Protein AF-A0A1Q3LSP8-F1 (afdb_monomer_lite)

pLDDT: mean 92.76, std 6.34, range [58.06, 97.62]

Sequence (92 aa):
MAHISRNYGRVLIISTYRRGAVIAGTRKRSKHARCQAVDFKVKGNQRAAVRWLQSQPLEVITYSGAMHHIHIAIGSYKGHHRVDGRGRRKKR

Structure (mmCIF, N/CA/C/O backbone):
data_AF-A0A1Q3LSP8-F1
#
_entry.id   AF-A0A1Q3LSP8-F1
#
loop_
_atom_site.group_PDB
_atom_site.id
_atom_site.type_symbol
_atom_site.label_atom_id
_atom_site.label_alt_id
_atom_site.label_comp_id
_atom_site.label_asym_id
_atom_site.label_entity_id
_atom_site.label_seq_id
_atom_site.pdbx_PDB_ins_code
_atom_site.Cartn_x
_atom_site.Cartn_y
_atom_site.Cartn_z
_atom_site.occupancy
_atom_site.B_iso_or_equiv
_atom_site.auth_seq_id
_atom_site.auth_comp_id
_atom_site.auth_asym_id
_atom_site.auth_atom_id
_atom_site.pdbx_PDB_model_num
ATOM 1 N N . MET A 1 1 ? -3.969 -8.725 4.870 1.00 86.94 1 MET A N 1
ATOM 2 C CA . MET A 1 1 ? -5.203 -8.138 4.286 1.00 86.94 1 MET A CA 1
ATOM 3 C C . MET A 1 1 ? -6.455 -8.416 5.111 1.00 86.94 1 MET A C 1
ATOM 5 O O . MET A 1 1 ? -7.221 -7.483 5.311 1.00 86.94 1 MET A O 1
ATOM 9 N N . ALA A 1 2 ? -6.647 -9.630 5.646 1.00 91.56 2 ALA A N 1
ATOM 10 C CA . ALA A 1 2 ? -7.809 -9.973 6.481 1.00 91.56 2 ALA A CA 1
ATOM 11 C C . ALA A 1 2 ? -8.049 -9.000 7.655 1.00 91.56 2 ALA A C 1
ATOM 13 O O . ALA A 1 2 ? -9.166 -8.523 7.828 1.00 91.56 2 ALA A O 1
ATOM 14 N N . HIS A 1 3 ? -6.993 -8.622 8.390 1.00 93.81 3 HIS A N 1
ATOM 15 C CA . HIS A 1 3 ? -7.090 -7.641 9.480 1.00 93.81 3 HIS A CA 1
ATOM 16 C C . HIS A 1 3 ? -7.693 -6.303 9.020 1.00 93.81 3 HIS A C 1
ATOM 18 O O . HIS A 1 3 ? -8.585 -5.772 9.674 1.00 93.81 3 HIS A O 1
ATOM 24 N N . ILE A 1 4 ? -7.252 -5.780 7.871 1.00 95.75 4 ILE A N 1
ATOM 25 C CA . ILE A 1 4 ? -7.764 -4.510 7.342 1.00 95.75 4 ILE A CA 1
ATOM 26 C C . ILE A 1 4 ? -9.228 -4.652 6.944 1.00 95.75 4 ILE A C 1
ATOM 28 O O . ILE A 1 4 ? -10.042 -3.803 7.296 1.00 95.75 4 ILE A O 1
ATOM 32 N N . SER A 1 5 ? -9.560 -5.744 6.248 1.00 95.31 5 SER A N 1
ATOM 33 C CA . SER A 1 5 ? -10.929 -5.985 5.797 1.00 95.31 5 SER A CA 1
ATOM 34 C C . SER A 1 5 ? -11.913 -6.086 6.961 1.00 95.31 5 SER A C 1
ATOM 36 O O . SER A 1 5 ? -13.021 -5.570 6.864 1.00 95.31 5 SER A O 1
ATOM 38 N N . ARG A 1 6 ? -11.494 -6.727 8.059 1.00 96.69 6 ARG A N 1
ATOM 39 C CA . ARG A 1 6 ? -12.305 -6.931 9.264 1.00 96.69 6 ARG A CA 1
ATOM 40 C C . ARG A 1 6 ? -12.497 -5.652 10.079 1.00 96.69 6 ARG A C 1
ATOM 42 O O . ARG A 1 6 ? -13.597 -5.415 10.553 1.00 96.69 6 ARG A O 1
ATOM 49 N N . ASN A 1 7 ? -11.447 -4.849 10.250 1.00 97.62 7 ASN A N 1
ATOM 50 C CA . ASN A 1 7 ? -11.473 -3.712 11.181 1.00 97.62 7 ASN A CA 1
ATOM 51 C C . ASN A 1 7 ? -11.780 -2.365 10.514 1.00 97.62 7 ASN A C 1
ATOM 53 O O . ASN A 1 7 ? -12.225 -1.438 11.184 1.00 97.62 7 ASN A O 1
ATOM 57 N N . TYR A 1 8 ? -11.525 -2.227 9.209 1.00 97.19 8 TYR A N 1
ATOM 58 C CA . TYR A 1 8 ? -11.584 -0.928 8.528 1.00 97.19 8 TYR A CA 1
ATOM 59 C C . TYR A 1 8 ? -12.459 -0.917 7.267 1.00 97.19 8 TYR A C 1
ATOM 61 O O . TYR A 1 8 ? -12.683 0.152 6.698 1.00 97.19 8 TYR A O 1
ATOM 69 N N . GLY A 1 9 ? -12.981 -2.069 6.843 1.00 96.50 9 GLY A N 1
ATOM 70 C CA . GLY A 1 9 ? -13.898 -2.201 5.709 1.00 96.50 9 GLY A CA 1
ATOM 71 C C . GLY A 1 9 ? -13.303 -2.946 4.516 1.00 96.50 9 GLY A C 1
ATOM 72 O O . GLY A 1 9 ? -12.105 -3.220 4.460 1.00 96.50 9 GLY A O 1
ATOM 73 N N . ARG A 1 10 ? -14.153 -3.281 3.538 1.00 97.00 10 ARG A N 1
ATOM 74 C CA . ARG A 1 10 ? -13.835 -4.214 2.445 1.00 97.00 10 ARG A CA 1
ATOM 75 C C . ARG A 1 10 ? -12.586 -3.790 1.667 1.00 97.00 10 ARG A C 1
ATOM 77 O O . ARG A 1 10 ? -12.523 -2.691 1.113 1.00 97.00 10 ARG A O 1
ATOM 84 N N . VAL A 1 11 ? -11.620 -4.699 1.568 1.00 97.56 11 VAL A N 1
ATOM 85 C CA . VAL A 1 11 ? -10.406 -4.515 0.763 1.00 97.56 11 VAL A CA 1
ATOM 86 C C . VAL A 1 11 ? -10.678 -4.900 -0.692 1.00 97.56 11 VAL A C 1
ATOM 88 O O . VAL A 1 11 ? -11.222 -5.965 -0.970 1.00 97.56 11 VAL A O 1
ATOM 91 N N . LEU A 1 12 ? -10.272 -4.039 -1.625 1.00 97.25 12 LEU A N 1
ATOM 92 C CA . LEU A 1 12 ? -10.293 -4.293 -3.065 1.00 97.25 12 LEU A CA 1
ATOM 93 C C . LEU A 1 12 ? -8.857 -4.273 -3.585 1.00 97.25 12 LEU A C 1
ATOM 95 O O . LEU A 1 12 ? -8.245 -3.206 -3.654 1.00 97.25 12 LEU A O 1
ATOM 99 N N . ILE A 1 13 ? -8.317 -5.440 -3.929 1.00 96.56 13 ILE A N 1
ATOM 100 C CA . ILE A 1 13 ? -6.971 -5.550 -4.499 1.00 96.56 13 ILE A CA 1
ATOM 101 C C . ILE A 1 13 ? -6.990 -5.018 -5.933 1.00 96.56 13 ILE A C 1
ATOM 103 O O . ILE A 1 13 ? -7.849 -5.392 -6.724 1.00 96.56 13 ILE A O 1
ATOM 107 N N . ILE A 1 14 ? -6.051 -4.129 -6.250 1.00 95.12 14 ILE A N 1
ATOM 108 C CA . ILE A 1 14 ? -5.857 -3.576 -7.595 1.00 95.12 14 ILE A CA 1
ATOM 109 C C . ILE A 1 14 ? -4.735 -4.327 -8.301 1.00 95.12 14 ILE A C 1
ATOM 111 O O . ILE A 1 14 ? -4.886 -4.723 -9.452 1.00 95.12 14 ILE A O 1
ATOM 115 N N . SER A 1 15 ? -3.586 -4.475 -7.640 1.00 94.75 15 SER A N 1
ATOM 116 C CA . SER A 1 15 ? -2.407 -5.075 -8.258 1.00 94.75 15 SER A CA 1
ATOM 117 C C . SER A 1 15 ? -1.499 -5.740 -7.224 1.00 94.75 15 SER A C 1
ATOM 119 O O . SER A 1 15 ? -1.398 -5.288 -6.084 1.00 94.75 15 SER A O 1
ATOM 121 N N . THR A 1 16 ? -0.837 -6.825 -7.622 1.00 95.88 16 THR A N 1
ATOM 122 C CA . THR A 1 16 ? 0.145 -7.559 -6.809 1.00 95.88 16 THR A CA 1
ATOM 123 C C . THR A 1 16 ? 1.422 -7.755 -7.626 1.00 95.88 16 THR A C 1
ATOM 125 O O . THR A 1 16 ? 2.161 -6.800 -7.845 1.00 95.88 16 THR A O 1
ATOM 128 N N . TYR A 1 17 ? 1.695 -8.943 -8.152 1.00 96.50 17 TYR A N 1
ATOM 129 C CA . TYR A 1 17 ? 2.835 -9.157 -9.030 1.00 96.50 17 TYR A CA 1
ATOM 130 C C . TYR A 1 17 ? 2.606 -8.529 -10.409 1.00 96.50 17 TYR A C 1
ATOM 132 O O . TYR A 1 17 ? 1.543 -8.672 -11.011 1.00 96.50 17 TYR A O 1
ATOM 140 N N . ARG A 1 18 ? 3.630 -7.843 -10.927 1.00 94.94 18 ARG A N 1
ATOM 141 C CA . ARG A 1 18 ? 3.654 -7.314 -12.297 1.00 94.94 18 ARG A CA 1
ATOM 142 C C . ARG A 1 18 ? 5.012 -7.591 -12.929 1.00 94.94 18 ARG A C 1
ATOM 144 O O . ARG A 1 18 ? 6.008 -6.959 -12.561 1.00 94.94 18 ARG A O 1
ATO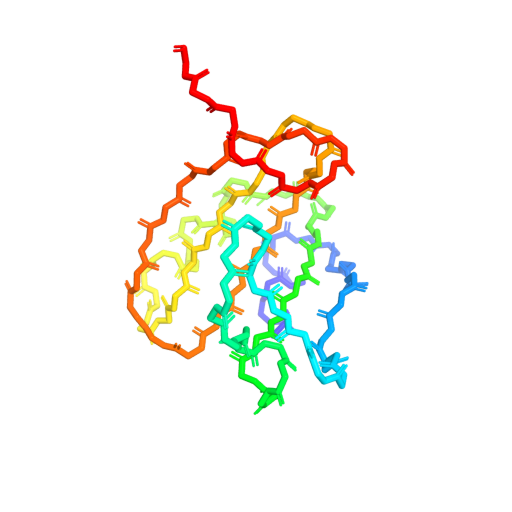M 151 N N . ARG A 1 19 ? 5.056 -8.532 -13.879 1.00 95.56 19 ARG A N 1
ATOM 152 C CA . ARG A 1 19 ? 6.289 -8.931 -14.576 1.00 95.56 19 ARG A CA 1
ATOM 153 C C . ARG A 1 19 ? 6.955 -7.710 -15.213 1.00 95.56 19 ARG A C 1
ATOM 155 O O . ARG A 1 19 ? 6.329 -6.975 -15.965 1.00 95.56 19 ARG A O 1
ATOM 162 N N . GLY A 1 20 ? 8.226 -7.483 -14.878 1.00 93.75 20 GLY A N 1
ATOM 163 C CA . GLY A 1 20 ? 9.017 -6.386 -15.445 1.00 93.75 20 GLY A CA 1
ATOM 164 C C . GLY A 1 20 ? 8.610 -4.974 -15.005 1.00 93.75 20 GLY A C 1
ATOM 165 O O . GLY A 1 20 ? 9.090 -4.014 -15.596 1.00 93.75 20 GLY A O 1
ATOM 166 N N . ALA A 1 21 ? 7.762 -4.810 -13.983 1.00 94.31 21 ALA A N 1
ATOM 167 C CA . ALA A 1 21 ? 7.306 -3.484 -13.566 1.00 94.31 21 ALA A CA 1
ATOM 168 C C . ALA A 1 21 ? 8.455 -2.546 -13.148 1.00 94.31 21 ALA A C 1
ATOM 170 O O . ALA A 1 21 ? 9.352 -2.913 -12.383 1.00 94.31 21 ALA A O 1
ATOM 171 N N . VAL A 1 22 ? 8.364 -1.292 -13.593 1.00 94.88 22 VAL A N 1
ATOM 172 C CA . VAL A 1 22 ? 9.311 -0.200 -13.318 1.00 94.88 22 VAL A CA 1
ATOM 173 C C . VAL A 1 22 ? 8.561 0.953 -12.649 1.00 94.88 22 VAL A C 1
ATOM 175 O O . VAL A 1 22 ? 7.372 1.160 -12.894 1.00 94.88 22 VAL A O 1
ATOM 178 N N . ILE A 1 23 ? 9.233 1.691 -11.766 1.00 89.25 23 ILE A N 1
ATOM 179 C CA . ILE A 1 23 ? 8.661 2.880 -11.126 1.00 89.25 23 ILE A CA 1
ATOM 180 C C . ILE A 1 23 ? 8.505 3.986 -12.178 1.00 89.25 23 ILE A C 1
ATOM 182 O O . ILE A 1 23 ? 9.480 4.363 -12.832 1.00 89.25 23 ILE A O 1
ATOM 186 N N . ALA A 1 24 ? 7.288 4.518 -12.313 1.00 86.75 24 ALA A N 1
ATOM 187 C CA . ALA A 1 24 ? 6.944 5.533 -13.306 1.00 86.75 24 ALA A CA 1
ATOM 188 C C . ALA A 1 24 ? 7.900 6.738 -13.267 1.00 86.75 24 ALA A C 1
ATOM 190 O O . ALA A 1 24 ? 8.196 7.281 -12.204 1.00 86.75 24 ALA A O 1
ATOM 191 N N . GLY A 1 25 ? 8.374 7.159 -14.443 1.00 84.75 25 GLY A N 1
ATOM 192 C CA . GLY A 1 25 ? 9.329 8.266 -14.575 1.00 84.75 25 GLY A CA 1
ATOM 193 C C . GLY A 1 25 ? 10.771 7.914 -14.195 1.00 84.75 25 GLY A C 1
ATOM 194 O O . GLY A 1 25 ? 11.614 8.801 -14.136 1.00 84.75 25 GLY A O 1
ATOM 195 N N . THR A 1 26 ? 11.077 6.639 -13.943 1.00 86.00 26 THR A N 1
ATOM 196 C CA . THR A 1 26 ? 12.433 6.167 -13.636 1.00 86.00 26 THR A CA 1
ATOM 197 C C . THR A 1 26 ? 12.756 4.895 -14.425 1.00 86.00 26 THR A C 1
ATOM 199 O O . THR A 1 26 ? 11.880 4.308 -15.052 1.00 86.00 26 THR A O 1
ATOM 202 N N . ARG A 1 27 ? 14.010 4.430 -14.346 1.00 91.00 27 ARG A N 1
ATOM 203 C CA . ARG A 1 27 ? 14.431 3.093 -14.809 1.00 91.00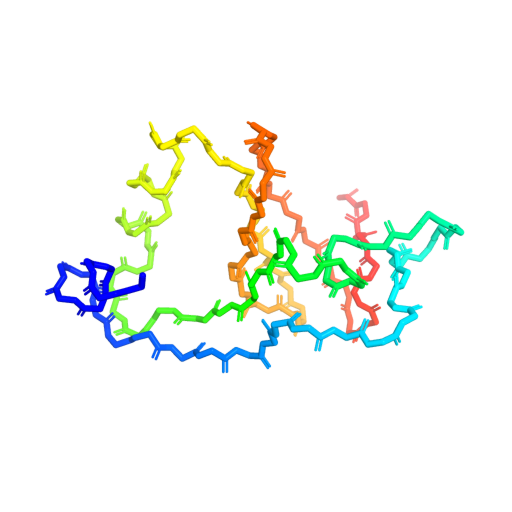 27 ARG A CA 1
ATOM 204 C C . ARG A 1 27 ? 14.547 2.069 -13.668 1.00 91.00 27 ARG A C 1
ATOM 206 O O . ARG A 1 27 ? 15.049 0.967 -13.866 1.00 91.00 27 ARG A O 1
ATOM 213 N N . LYS A 1 28 ? 14.102 2.417 -12.452 1.00 92.44 28 LYS A N 1
ATOM 214 C CA . LYS A 1 28 ? 14.244 1.561 -11.265 1.00 92.44 28 LYS A CA 1
ATOM 215 C C . LYS A 1 28 ? 13.162 0.483 -11.235 1.00 92.44 28 LYS A C 1
ATOM 217 O O . LYS A 1 28 ? 11.969 0.785 -11.308 1.00 92.44 28 LYS A O 1
ATOM 222 N N . ARG A 1 29 ? 13.575 -0.777 -11.069 1.00 93.50 29 ARG A N 1
ATOM 223 C CA . ARG A 1 29 ? 12.657 -1.920 -10.964 1.00 93.50 29 ARG A CA 1
ATOM 224 C C . ARG A 1 29 ? 11.747 -1.776 -9.738 1.00 93.50 29 ARG A C 1
ATOM 226 O O . ARG A 1 29 ? 12.217 -1.578 -8.618 1.00 93.50 29 ARG A O 1
ATOM 233 N N . SER A 1 30 ? 10.443 -1.914 -9.960 1.00 94.06 30 SER A N 1
ATOM 234 C CA . SER A 1 30 ? 9.415 -1.838 -8.922 1.00 94.06 30 SER A CA 1
ATOM 235 C C . SER A 1 30 ? 9.433 -3.069 -8.012 1.00 94.06 30 SER A C 1
ATOM 237 O O . SER A 1 30 ? 9.835 -4.161 -8.416 1.00 94.06 30 SER A O 1
ATOM 239 N N . LYS A 1 31 ? 8.942 -2.919 -6.779 1.00 95.88 31 LYS A N 1
ATOM 240 C CA . LYS A 1 31 ? 8.742 -4.037 -5.842 1.00 95.88 31 LYS A CA 1
ATOM 241 C C . LYS A 1 31 ? 7.624 -4.989 -6.281 1.00 95.88 31 LYS A C 1
ATOM 243 O O . LYS A 1 31 ? 7.689 -6.180 -5.985 1.00 95.88 31 LYS A O 1
ATOM 248 N N . HIS A 1 32 ? 6.676 -4.516 -7.095 1.00 96.94 32 HIS A N 1
ATOM 249 C CA . HIS A 1 32 ? 5.693 -5.386 -7.755 1.00 96.94 32 HIS A CA 1
ATOM 250 C C . HIS A 1 32 ? 6.349 -6.423 -8.672 1.00 96.94 32 HIS A C 1
ATOM 252 O O . HIS A 1 32 ? 5.834 -7.526 -8.810 1.00 96.94 32 HIS A O 1
ATOM 258 N N . ALA A 1 33 ? 7.511 -6.115 -9.257 1.00 96.25 33 ALA A N 1
ATOM 259 C CA . ALA A 1 33 ? 8.242 -7.061 -10.100 1.00 96.25 33 ALA A CA 1
ATOM 260 C C . ALA A 1 33 ? 8.921 -8.190 -9.306 1.00 96.25 33 ALA A C 1
ATOM 262 O O . ALA A 1 33 ? 9.520 -9.074 -9.913 1.00 96.25 33 ALA A O 1
ATOM 263 N N . ARG A 1 34 ? 8.869 -8.145 -7.968 1.00 95.50 34 ARG A N 1
ATOM 264 C CA . ARG A 1 34 ? 9.508 -9.101 -7.051 1.00 95.50 34 ARG A CA 1
ATOM 265 C C . ARG A 1 34 ? 8.527 -9.754 -6.068 1.00 95.50 34 ARG A C 1
ATOM 267 O O . ARG A 1 34 ? 8.970 -10.367 -5.111 1.00 95.50 34 ARG A O 1
ATOM 274 N N . CYS A 1 35 ? 7.214 -9.607 -6.273 1.00 95.56 35 CYS A N 1
ATOM 275 C CA . CYS A 1 35 ? 6.177 -10.082 -5.338 1.00 95.56 35 CYS A CA 1
ATOM 276 C C . CYS A 1 35 ? 6.250 -9.435 -3.942 1.00 95.56 35 CYS A C 1
ATOM 278 O O . CYS A 1 35 ? 5.773 -9.997 -2.963 1.00 95.56 35 CYS A O 1
ATOM 280 N N . GLN A 1 36 ? 6.833 -8.238 -3.842 1.00 97.00 36 GLN A N 1
ATOM 281 C CA . GLN A 1 36 ? 7.069 -7.561 -2.563 1.00 97.00 36 GLN A CA 1
ATOM 282 C C . GLN A 1 36 ? 6.106 -6.400 -2.311 1.00 97.00 36 GLN A C 1
ATOM 284 O O . GLN A 1 36 ? 6.330 -5.649 -1.367 1.00 97.00 36 GLN A O 1
ATOM 289 N N . ALA A 1 37 ? 5.091 -6.205 -3.160 1.00 97.31 37 ALA A N 1
ATOM 290 C CA . ALA A 1 37 ? 4.179 -5.070 -3.074 1.00 97.31 37 ALA A CA 1
ATOM 291 C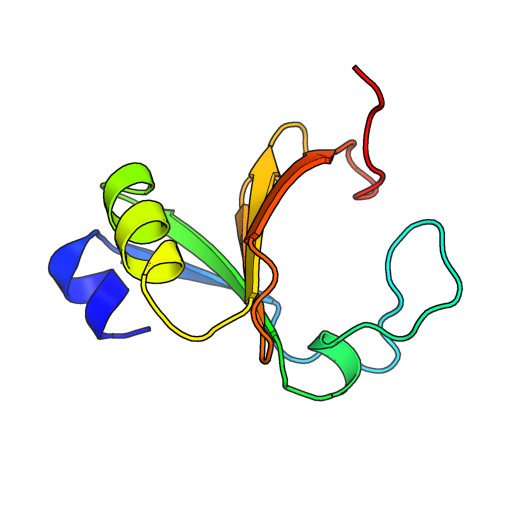 C . ALA A 1 37 ? 2.735 -5.410 -3.461 1.00 97.31 37 ALA A C 1
ATOM 293 O O . ALA A 1 37 ? 2.491 -6.296 -4.285 1.00 97.31 37 ALA A O 1
ATOM 294 N N . VAL A 1 38 ? 1.794 -4.658 -2.888 1.00 97.19 38 VAL A N 1
ATOM 295 C CA . VAL A 1 38 ? 0.353 -4.765 -3.140 1.00 97.19 38 VAL A CA 1
ATOM 296 C C . VAL A 1 38 ? -0.269 -3.373 -3.216 1.00 97.19 38 VAL A C 1
ATOM 298 O O . VAL A 1 38 ? -0.104 -2.565 -2.302 1.00 97.19 38 VAL A O 1
ATOM 301 N N . ASP A 1 39 ? -1.045 -3.139 -4.273 1.00 96.44 39 ASP A N 1
ATOM 302 C CA . ASP A 1 39 ? -1.897 -1.965 -4.443 1.00 96.44 39 ASP A CA 1
ATOM 303 C C . ASP A 1 39 ? -3.349 -2.349 -4.160 1.00 96.44 39 ASP A C 1
ATOM 305 O O . ASP A 1 39 ? -3.853 -3.339 -4.698 1.00 96.44 39 ASP A O 1
ATOM 309 N N . PHE A 1 40 ? -4.053 -1.566 -3.348 1.00 97.50 40 PHE A N 1
ATOM 310 C CA . PHE A 1 40 ? -5.442 -1.845 -2.993 1.00 97.50 40 PHE A CA 1
ATOM 311 C C . PHE A 1 40 ? -6.216 -0.590 -2.577 1.00 97.50 40 PHE A C 1
ATOM 313 O O . PHE A 1 40 ? -5.658 0.477 -2.321 1.00 97.50 40 PHE A O 1
ATOM 320 N N . LYS A 1 41 ? -7.541 -0.723 -2.499 1.00 96.69 41 LYS A N 1
ATOM 321 C CA . LYS A 1 41 ? -8.464 0.259 -1.915 1.00 96.69 41 LYS A CA 1
ATOM 322 C C . LYS A 1 41 ? -9.145 -0.333 -0.689 1.00 96.69 41 LYS A C 1
ATOM 324 O O . LYS A 1 41 ? -9.339 -1.544 -0.607 1.00 96.69 41 LYS A O 1
ATOM 329 N N . VAL A 1 42 ? -9.563 0.537 0.223 1.00 96.81 42 VAL A N 1
ATOM 330 C CA . VAL A 1 42 ? -10.425 0.180 1.356 1.00 96.81 42 VAL A CA 1
ATOM 331 C C . VAL A 1 42 ? -11.763 0.882 1.165 1.00 96.81 42 VAL A C 1
ATOM 333 O O . VAL A 1 42 ? -11.818 2.105 1.061 1.00 96.81 42 VAL A O 1
ATOM 336 N N . LYS A 1 43 ? -12.844 0.108 1.087 1.00 95.62 43 LYS A N 1
ATOM 337 C CA . LYS A 1 43 ? -14.223 0.601 1.094 1.00 95.62 43 LYS A CA 1
ATOM 338 C C . LYS A 1 43 ? -14.706 0.612 2.543 1.00 95.62 43 LYS A C 1
ATOM 340 O O . LYS A 1 43 ? -15.100 -0.422 3.074 1.00 95.62 43 LYS A O 1
ATOM 345 N N . GLY A 1 44 ? -14.592 1.770 3.183 1.00 94.88 44 GLY A N 1
ATOM 346 C CA . GLY A 1 44 ? -14.842 1.955 4.610 1.00 94.88 44 GLY A CA 1
ATOM 347 C C . GLY A 1 44 ? -13.946 3.056 5.172 1.00 94.88 44 GLY A C 1
ATOM 348 O O . GLY A 1 44 ? -13.694 4.065 4.509 1.00 94.88 44 GLY A O 1
ATOM 349 N N . ASN A 1 45 ? -13.409 2.851 6.372 1.00 95.44 45 ASN A N 1
ATOM 350 C CA . ASN A 1 45 ? -12.551 3.817 7.048 1.00 95.44 45 ASN A CA 1
ATOM 351 C C . ASN A 1 45 ? -11.092 3.736 6.560 1.00 95.44 45 ASN A C 1
ATOM 353 O O . ASN A 1 45 ? -10.185 3.288 7.266 1.00 95.44 45 ASN A O 1
ATOM 357 N N . GLN A 1 46 ? -10.852 4.215 5.335 1.00 94.31 46 GLN A N 1
ATOM 358 C CA . GLN A 1 46 ? -9.519 4.231 4.724 1.00 94.31 46 GLN A CA 1
ATOM 359 C C . GLN A 1 46 ? -8.494 5.004 5.572 1.00 94.31 46 GLN A C 1
ATOM 361 O O . GLN A 1 46 ? -7.338 4.595 5.658 1.00 94.31 46 GLN A O 1
ATOM 366 N N . ARG A 1 47 ? -8.900 6.103 6.226 1.00 94.69 47 ARG A N 1
ATOM 367 C CA . ARG A 1 47 ? -7.997 6.905 7.071 1.00 94.69 47 ARG A CA 1
ATOM 368 C C . ARG A 1 47 ? -7.494 6.107 8.276 1.00 94.69 47 ARG A C 1
ATOM 370 O O . ARG A 1 47 ? -6.301 6.145 8.564 1.00 94.69 47 ARG A O 1
ATOM 377 N N . ALA A 1 48 ? -8.367 5.363 8.959 1.00 96.50 48 ALA A N 1
ATOM 378 C CA . ALA A 1 48 ? -7.958 4.489 10.059 1.00 96.50 48 ALA A CA 1
ATOM 379 C C . ALA A 1 48 ? -7.052 3.345 9.580 1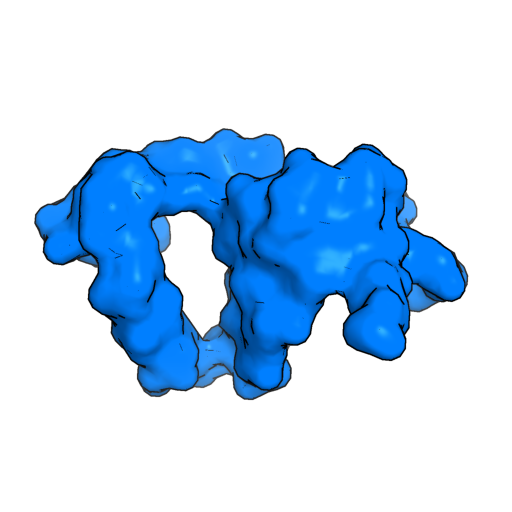.00 96.50 48 ALA A C 1
ATOM 381 O O . ALA A 1 48 ? -6.012 3.112 10.192 1.00 96.50 48 ALA A O 1
ATOM 382 N N . ALA A 1 49 ? -7.380 2.717 8.445 1.00 96.56 49 ALA A N 1
ATOM 383 C CA . ALA A 1 49 ? -6.543 1.675 7.852 1.00 96.56 49 ALA A CA 1
ATOM 384 C C . ALA A 1 49 ? -5.122 2.172 7.540 1.00 96.56 49 ALA A C 1
ATOM 386 O O . ALA A 1 49 ? -4.150 1.496 7.862 1.00 96.56 49 ALA A O 1
ATOM 387 N N . VAL A 1 50 ? -4.990 3.363 6.942 1.00 96.19 50 VAL A N 1
ATOM 388 C CA . VAL A 1 50 ? -3.682 3.967 6.636 1.00 96.19 50 VAL A CA 1
ATOM 389 C C . VAL A 1 50 ? -2.894 4.254 7.910 1.00 96.19 50 VAL A C 1
ATOM 391 O O . VAL A 1 50 ? -1.711 3.933 7.951 1.00 96.19 50 VAL A O 1
ATOM 394 N N . ARG A 1 51 ? -3.530 4.795 8.959 1.00 96.38 51 ARG A N 1
ATOM 395 C CA . ARG A 1 51 ? -2.858 5.039 10.248 1.00 96.38 51 ARG A CA 1
ATOM 396 C C . ARG A 1 51 ? -2.321 3.748 10.865 1.00 96.38 51 ARG A C 1
ATOM 398 O O . ARG A 1 51 ? -1.169 3.713 11.281 1.00 96.38 51 ARG A O 1
ATOM 405 N N . TRP A 1 52 ? -3.116 2.678 10.859 1.00 96.75 52 TRP A N 1
ATOM 406 C CA . TRP A 1 52 ? -2.663 1.371 11.336 1.00 96.75 52 TRP A CA 1
ATOM 407 C C . TRP A 1 52 ? -1.519 0.812 10.482 1.00 96.75 52 TRP A C 1
ATOM 409 O O . TRP A 1 52 ? -0.502 0.390 11.012 1.00 96.75 52 TRP A O 1
ATOM 419 N N . LEU A 1 53 ? -1.618 0.879 9.152 1.00 96.38 53 LEU A N 1
ATOM 420 C CA . LEU A 1 53 ? -0.535 0.464 8.250 1.00 96.38 53 LEU A CA 1
ATOM 421 C C . LEU A 1 53 ? 0.762 1.248 8.492 1.00 96.38 53 LEU A C 1
ATOM 423 O O . LEU A 1 53 ? 1.864 0.705 8.387 1.00 96.38 53 LEU A O 1
ATOM 427 N N . GLN A 1 54 ? 0.653 2.540 8.794 1.00 95.56 54 GLN A N 1
ATOM 428 C CA . GLN A 1 54 ? 1.801 3.390 9.091 1.00 95.56 54 GLN A CA 1
ATOM 429 C C . GLN A 1 54 ? 2.519 2.973 10.380 1.00 95.56 54 GLN A C 1
ATOM 431 O O . GLN A 1 54 ? 3.731 3.154 10.433 1.00 95.56 54 GLN A O 1
ATOM 436 N N . SER A 1 55 ? 1.837 2.342 11.343 1.00 95.31 55 SER A N 1
ATOM 437 C CA . SER A 1 55 ? 2.473 1.818 12.560 1.00 95.31 55 SER A CA 1
ATOM 438 C C . SER A 1 55 ? 3.181 0.471 12.372 1.00 95.31 55 SER A C 1
ATOM 440 O O . SER A 1 55 ? 3.923 0.044 13.248 1.00 95.31 55 SER A O 1
ATOM 442 N N . GLN A 1 56 ? 2.974 -0.207 11.242 1.00 95.12 56 GLN A N 1
ATOM 443 C CA . GLN A 1 56 ? 3.607 -1.495 10.958 1.00 95.12 56 GLN A CA 1
ATOM 444 C C . GLN A 1 56 ? 5.001 -1.319 10.317 1.00 95.12 56 GLN A C 1
ATOM 446 O O . GLN A 1 56 ? 5.218 -0.327 9.604 1.00 95.12 56 GLN A O 1
ATOM 451 N N . PRO A 1 57 ? 5.924 -2.293 10.463 1.00 94.69 57 PRO A N 1
ATOM 452 C CA . PRO A 1 57 ? 7.257 -2.274 9.847 1.00 94.69 57 PRO A CA 1
ATOM 453 C C . PRO A 1 57 ? 7.203 -2.631 8.347 1.00 94.69 57 PRO A C 1
ATOM 455 O O . PRO A 1 57 ? 7.773 -3.618 7.891 1.00 94.69 57 PRO A O 1
ATOM 458 N N . LEU A 1 58 ? 6.452 -1.843 7.577 1.00 94.56 58 LEU A N 1
ATOM 459 C CA . LEU A 1 58 ? 6.251 -2.002 6.135 1.00 94.56 58 LEU A CA 1
ATOM 460 C C . LEU A 1 58 ? 6.301 -0.650 5.417 1.00 94.56 58 LEU A C 1
ATOM 462 O O . LEU A 1 58 ? 6.041 0.391 6.012 1.00 94.56 58 LEU A O 1
ATOM 466 N N . GLU A 1 59 ? 6.599 -0.628 4.126 1.00 96.75 59 GLU A N 1
ATOM 467 C CA . GLU A 1 59 ? 6.487 0.587 3.324 1.00 96.75 59 GLU A CA 1
ATOM 468 C C . GLU A 1 59 ? 5.011 0.894 3.059 1.00 96.75 59 GLU A C 1
ATOM 470 O O . GLU A 1 59 ? 4.267 0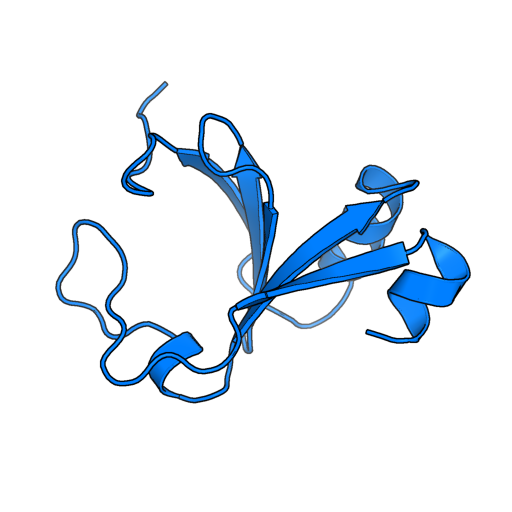.002 2.663 1.00 96.75 59 GLU A O 1
ATOM 475 N N . VAL A 1 60 ? 4.585 2.143 3.265 1.00 97.56 60 VAL A N 1
ATOM 476 C CA . VAL A 1 60 ? 3.212 2.611 3.023 1.00 97.56 60 VAL A CA 1
ATOM 477 C C . VAL A 1 60 ? 3.245 3.879 2.194 1.00 97.56 60 VAL A C 1
ATOM 479 O O . VAL A 1 60 ? 3.703 4.926 2.651 1.00 97.56 60 VAL A O 1
ATOM 482 N N . ILE A 1 61 ? 2.675 3.820 1.000 1.00 95.94 61 ILE A N 1
ATOM 483 C CA . ILE A 1 61 ? 2.507 4.986 0.142 1.00 95.94 61 ILE A CA 1
ATOM 484 C C . ILE A 1 61 ? 1.025 5.133 -0.160 1.00 95.94 61 ILE A C 1
ATOM 486 O O . ILE A 1 61 ? 0.355 4.193 -0.577 1.00 95.94 61 ILE A O 1
ATOM 490 N N . THR A 1 62 ? 0.493 6.326 0.054 1.00 96.31 62 THR A N 1
ATOM 491 C CA . THR A 1 62 ? -0.881 6.649 -0.337 1.00 96.31 62 THR A CA 1
ATOM 492 C C . THR A 1 62 ? -0.866 7.503 -1.589 1.00 96.31 62 THR A C 1
ATOM 494 O O . THR A 1 62 ? -0.085 8.449 -1.687 1.00 96.31 62 THR A O 1
ATOM 497 N N . TYR A 1 63 ? -1.741 7.189 -2.537 1.00 92.31 63 TYR A N 1
ATOM 498 C CA . TYR A 1 63 ? -1.855 7.913 -3.793 1.00 92.31 63 TYR A CA 1
ATOM 499 C C . TYR A 1 63 ? -3.175 8.682 -3.874 1.00 92.31 63 TYR A C 1
ATOM 501 O O . TYR A 1 63 ? -4.233 8.168 -3.510 1.00 92.31 63 TYR A O 1
ATOM 509 N N . SER A 1 64 ? -3.109 9.921 -4.358 1.00 89.94 64 SER A N 1
ATOM 510 C CA . SER A 1 64 ? -4.255 10.796 -4.641 1.00 89.94 64 SER A CA 1
ATOM 511 C C . SER A 1 64 ? -4.174 11.380 -6.057 1.00 89.94 64 SER A C 1
ATOM 513 O O . SER A 1 64 ? -3.185 11.196 -6.766 1.00 89.94 64 SER A O 1
ATOM 515 N N . GLY A 1 65 ? -5.218 12.088 -6.495 1.00 87.94 65 GLY A N 1
ATOM 516 C CA . GLY A 1 65 ? -5.345 12.559 -7.876 1.00 87.94 65 GLY A CA 1
ATOM 517 C C . GLY A 1 65 ? -6.029 11.510 -8.748 1.00 87.94 65 GLY A C 1
ATOM 518 O O . GLY A 1 65 ? -7.065 10.980 -8.357 1.00 87.94 65 GLY A O 1
ATOM 519 N N . ALA A 1 66 ? -5.461 11.202 -9.915 1.00 85.38 66 ALA A N 1
ATOM 520 C CA . ALA A 1 66 ? -6.101 10.284 -10.862 1.00 85.38 66 ALA A CA 1
ATOM 521 C C . ALA A 1 66 ? -5.990 8.801 -10.456 1.00 85.38 66 ALA A C 1
ATOM 523 O O . ALA A 1 66 ? -6.806 7.988 -10.878 1.00 85.38 66 ALA A O 1
ATOM 524 N N . MET A 1 67 ? -5.013 8.434 -9.617 1.00 82.50 67 MET A N 1
ATOM 525 C CA . MET A 1 67 ? -4.815 7.051 -9.159 1.00 82.50 67 MET A CA 1
ATOM 526 C C . MET A 1 67 ? -4.984 6.936 -7.641 1.00 82.50 67 MET A C 1
ATOM 528 O O . MET A 1 67 ? -4.016 6.749 -6.913 1.00 82.50 67 MET A O 1
ATOM 532 N N . HIS A 1 68 ? -6.214 7.033 -7.139 1.00 90.88 68 HIS A N 1
ATOM 533 C CA . HIS A 1 68 ? -6.477 6.940 -5.698 1.00 90.88 68 HIS A CA 1
ATOM 534 C C . HIS A 1 68 ? -6.390 5.493 -5.175 1.00 90.88 68 HIS A C 1
ATOM 536 O O . HIS A 1 68 ? -7.282 4.690 -5.453 1.00 90.88 68 HIS A O 1
ATOM 542 N N . HIS A 1 69 ? -5.335 5.149 -4.432 1.00 95.00 69 HIS A N 1
ATOM 543 C CA . HIS A 1 69 ? -5.141 3.826 -3.817 1.00 95.00 69 HIS A CA 1
ATOM 544 C C . HIS A 1 69 ? -4.079 3.850 -2.705 1.00 95.00 69 HIS A C 1
ATOM 546 O O . HIS A 1 69 ? -3.394 4.853 -2.495 1.00 95.00 69 HIS A O 1
ATOM 552 N N . ILE A 1 70 ? -3.946 2.733 -1.992 1.00 96.94 70 ILE A N 1
ATOM 553 C CA . ILE A 1 70 ? -2.880 2.470 -1.024 1.00 96.94 70 ILE A CA 1
ATOM 554 C C . ILE A 1 70 ? -1.913 1.471 -1.653 1.00 96.94 70 ILE A C 1
ATOM 556 O O . ILE A 1 70 ? -2.344 0.446 -2.176 1.00 96.94 70 ILE A O 1
ATOM 560 N N . HIS A 1 71 ? -0.625 1.764 -1.558 1.00 97.06 71 HIS A N 1
ATOM 561 C CA . HIS A 1 71 ? 0.469 0.865 -1.879 1.00 97.06 71 HIS A CA 1
ATOM 562 C C . HIS A 1 71 ? 1.160 0.451 -0.587 1.00 97.06 71 HIS A C 1
ATOM 564 O O . HIS A 1 71 ? 1.525 1.305 0.229 1.00 97.06 71 HIS A O 1
ATOM 570 N N . ILE A 1 72 ? 1.365 -0.850 -0.418 1.00 97.56 72 ILE A N 1
ATOM 571 C CA . ILE A 1 72 ? 2.248 -1.372 0.617 1.00 97.56 72 ILE A CA 1
ATOM 572 C C . ILE A 1 72 ? 3.334 -2.240 0.013 1.00 97.56 72 ILE A C 1
ATOM 574 O O . ILE A 1 72 ? 3.100 -2.917 -0.989 1.00 97.56 72 ILE A O 1
ATOM 578 N N . ALA A 1 73 ? 4.495 -2.268 0.655 1.00 97.12 73 ALA A N 1
ATOM 579 C CA . ALA A 1 73 ? 5.580 -3.143 0.250 1.00 97.12 73 ALA A CA 1
ATOM 580 C C . ALA A 1 73 ? 6.515 -3.511 1.408 1.00 97.12 73 ALA A C 1
ATOM 582 O O . ALA A 1 73 ? 6.454 -2.925 2.487 1.00 97.12 73 ALA A O 1
ATOM 583 N N . ILE A 1 74 ? 7.425 -4.457 1.169 1.00 95.12 74 ILE A N 1
ATOM 584 C CA . ILE A 1 74 ? 8.549 -4.713 2.083 1.00 95.12 74 ILE A CA 1
ATOM 585 C C . ILE A 1 74 ? 9.436 -3.458 2.150 1.00 95.12 74 ILE A C 1
ATOM 587 O O . ILE A 1 74 ? 9.818 -2.912 1.111 1.00 95.12 74 ILE A O 1
ATOM 591 N N . GLY A 1 75 ? 9.759 -2.991 3.357 1.00 93.25 75 GLY A N 1
ATOM 592 C CA . GLY A 1 75 ? 10.543 -1.777 3.610 1.00 93.25 75 GLY A CA 1
ATOM 593 C C . GLY A 1 75 ? 9.969 -0.966 4.77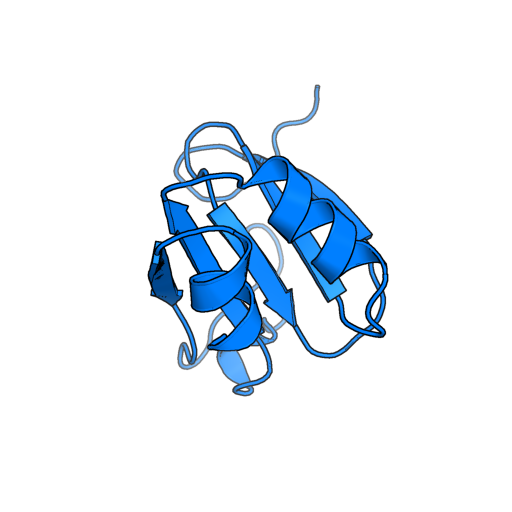2 1.00 93.25 75 GLY A C 1
ATOM 594 O O . GLY A 1 75 ? 9.177 -1.484 5.546 1.00 93.25 75 GLY A O 1
ATOM 595 N N . SER A 1 76 ? 10.345 0.307 4.891 1.00 93.00 76 SER A N 1
ATOM 596 C CA . SER A 1 76 ? 9.907 1.172 6.003 1.00 93.00 76 SER A CA 1
ATOM 597 C C . SER A 1 76 ? 9.446 2.569 5.576 1.00 93.00 76 SER A C 1
ATOM 599 O O . SER A 1 76 ? 8.976 3.341 6.409 1.00 93.00 76 SER A O 1
ATOM 601 N N . TYR A 1 77 ? 9.544 2.911 4.287 1.00 93.69 77 TYR A N 1
ATOM 602 C CA . TYR A 1 77 ? 9.201 4.246 3.797 1.00 93.69 77 TYR A CA 1
ATOM 603 C C . TYR A 1 77 ? 7.709 4.562 3.982 1.00 93.69 77 TYR A C 1
ATOM 605 O O . TYR A 1 77 ? 6.852 3.734 3.684 1.00 93.69 77 TYR A O 1
ATOM 613 N N . LYS A 1 78 ? 7.381 5.779 4.427 1.00 95.38 78 LYS A N 1
ATOM 614 C CA . LYS A 1 78 ? 5.999 6.262 4.564 1.00 95.38 78 LYS A CA 1
ATOM 615 C C . LYS A 1 78 ? 5.829 7.546 3.754 1.00 95.38 78 LYS A C 1
ATOM 617 O O . LYS A 1 78 ? 6.627 8.470 3.895 1.00 95.38 78 LYS A O 1
ATOM 622 N N . GLY A 1 79 ? 4.793 7.634 2.922 1.00 93.56 79 GLY A N 1
ATOM 623 C CA . GLY A 1 79 ? 4.601 8.812 2.075 1.00 93.56 79 GLY A CA 1
ATOM 624 C C . GLY A 1 79 ? 3.194 9.010 1.518 1.00 93.56 79 GLY A C 1
ATOM 625 O O . GLY A 1 79 ? 2.353 8.107 1.507 1.00 93.56 79 GLY A O 1
ATOM 626 N N . HIS A 1 80 ? 2.955 10.223 1.019 1.00 92.75 80 HIS A N 1
ATOM 627 C CA . HIS A 1 80 ? 1.758 10.585 0.264 1.00 92.75 80 HIS A CA 1
ATOM 628 C C . HIS A 1 80 ? 2.140 11.199 -1.086 1.00 92.75 80 HIS A C 1
ATOM 630 O O . HIS A 1 80 ? 2.892 12.175 -1.142 1.00 92.75 80 HIS A O 1
ATOM 636 N N . HIS A 1 81 ? 1.614 10.647 -2.178 1.00 91.25 81 HIS A N 1
ATOM 637 C CA . HIS A 1 81 ? 1.895 11.075 -3.544 1.00 91.25 81 HIS A CA 1
ATOM 638 C C . HIS A 1 81 ? 0.611 11.488 -4.270 1.00 91.25 81 HIS A C 1
ATOM 640 O O . HIS A 1 81 ? -0.286 10.679 -4.493 1.00 91.25 81 HIS A O 1
ATOM 646 N N . ARG A 1 82 ? 0.554 12.738 -4.734 1.00 91.19 82 ARG A N 1
ATOM 647 C CA . ARG A 1 82 ? -0.455 13.171 -5.707 1.00 91.19 82 ARG A CA 1
ATOM 648 C C . ARG A 1 82 ? 0.057 12.870 -7.113 1.00 91.19 82 ARG A C 1
ATOM 650 O O . ARG A 1 82 ? 1.139 13.335 -7.471 1.00 91.19 82 ARG A O 1
ATOM 657 N N . VAL A 1 83 ? -0.689 12.098 -7.899 1.00 88.06 83 VAL A N 1
ATOM 658 C CA . VAL A 1 83 ? -0.258 11.631 -9.228 1.00 88.06 83 VAL A CA 1
ATOM 659 C C . VAL A 1 83 ? -1.260 11.954 -10.338 1.00 88.06 83 VAL A C 1
ATOM 661 O O . VAL A 1 83 ? -2.451 12.178 -10.094 1.00 88.06 83 VAL A O 1
ATOM 664 N N . ASP A 1 84 ? -0.760 12.015 -11.572 1.00 87.75 84 ASP A N 1
ATOM 665 C CA . ASP A 1 84 ? -1.569 12.078 -12.794 1.00 87.75 84 ASP A CA 1
ATOM 666 C C . ASP A 1 84 ? -2.093 10.693 -13.227 1.00 87.75 84 ASP A C 1
ATOM 668 O O . ASP A 1 84 ? -1.849 9.683 -12.565 1.00 87.75 84 ASP A O 1
ATOM 672 N N . GLY A 1 85 ? -2.838 10.641 -14.339 1.00 82.12 85 GLY A N 1
ATOM 673 C CA . GLY A 1 85 ? -3.405 9.391 -14.868 1.00 82.12 85 GLY A CA 1
ATOM 674 C C . GLY A 1 85 ? -2.361 8.370 -15.335 1.00 82.12 85 GLY A C 1
ATOM 675 O O . GLY A 1 85 ? -2.695 7.208 -15.537 1.00 82.12 85 GLY A O 1
ATOM 676 N N . ARG A 1 86 ? -1.093 8.778 -15.473 1.00 81.88 86 ARG A N 1
ATOM 677 C CA . ARG A 1 86 ? 0.045 7.919 -15.829 1.00 81.88 86 ARG A CA 1
ATOM 678 C C . ARG A 1 86 ? 0.867 7.512 -14.598 1.00 81.88 86 ARG A C 1
ATOM 680 O O . ARG A 1 86 ? 1.937 6.924 -14.749 1.00 81.88 86 ARG A O 1
ATOM 687 N N . GLY A 1 87 ? 0.407 7.843 -13.388 1.00 80.38 87 GLY A N 1
ATOM 688 C CA . GLY A 1 87 ? 1.089 7.534 -12.131 1.00 80.38 87 GLY A CA 1
ATOM 689 C C . GLY A 1 87 ? 2.315 8.403 -11.847 1.00 80.38 87 GLY A C 1
ATOM 690 O O . GLY A 1 87 ? 3.092 8.091 -10.944 1.00 80.38 87 GLY A O 1
ATOM 691 N N . ARG A 1 88 ? 2.518 9.496 -12.593 1.00 84.25 88 ARG A N 1
ATOM 692 C CA . ARG A 1 88 ? 3.641 10.415 -12.378 1.00 84.25 88 ARG A CA 1
ATOM 693 C C . ARG A 1 88 ? 3.300 11.375 -11.251 1.00 84.25 88 ARG A C 1
ATOM 695 O O . ARG A 1 88 ? 2.195 11.917 -11.201 1.00 84.25 88 ARG A O 1
ATOM 702 N N . ARG A 1 89 ? 4.254 11.605 -10.349 1.00 83.56 89 ARG A N 1
ATOM 703 C CA . ARG A 1 89 ? 4.082 12.541 -9.232 1.00 83.56 89 ARG A CA 1
ATOM 704 C C . ARG A 1 89 ? 3.913 13.960 -9.771 1.00 83.56 89 ARG A C 1
ATOM 706 O O . ARG A 1 89 ? 4.788 14.461 -10.471 1.00 83.56 89 ARG A O 1
ATOM 713 N N . LYS A 1 90 ? 2.809 14.612 -9.411 1.00 82.50 90 LYS A N 1
ATOM 714 C CA . LYS A 1 90 ? 2.617 16.043 -9.651 1.00 82.50 90 LYS A CA 1
ATOM 715 C C . LYS A 1 90 ? 3.405 16.810 -8.589 1.00 82.50 90 LYS A C 1
ATOM 717 O O . LYS A 1 90 ? 3.244 16.540 -7.395 1.00 82.50 90 LYS A O 1
ATOM 722 N N . LYS A 1 91 ? 4.278 17.728 -9.014 1.00 66.25 91 LYS A N 1
ATOM 723 C CA . LYS A 1 91 ? 4.813 18.753 -8.109 1.00 66.25 91 LYS A CA 1
ATOM 724 C C . LYS A 1 91 ? 3.645 19.673 -7.728 1.00 66.25 91 LYS A C 1
ATOM 726 O O . LYS A 1 91 ? 2.749 19.870 -8.549 1.00 66.25 91 LYS A O 1
ATOM 731 N N . ARG A 1 92 ? 3.592 20.063 -6.453 1.00 58.06 92 ARG A N 1
ATOM 732 C CA . ARG A 1 92 ? 2.594 21.024 -5.967 1.00 58.06 92 ARG A CA 1
ATOM 733 C C . ARG A 1 92 ? 2.794 22.355 -6.668 1.00 58.06 92 ARG A C 1
ATOM 735 O O . ARG A 1 92 ? 3.974 22.657 -6.946 1.00 58.06 92 ARG A O 1
#

Foldseek 3Di:
DVVCCVPFHHKAWDAFADDQDDQPPDRHGDQSNVRFKTKIAGPGRRVVSQVVVLPDQWAWEAEDALDGIIMIGHHNHYYYFYADVRRDGDDD

Secondary structure (DSSP, 8-state):
-HHHHHHHEEEEEEES--TT-B-TTSSPBPGGGGT-EEEEEEEE-HHHHHHHHHHSSSEEEEEEETS-EEEEESS--EEEEEE-TTSPBPP-

Radius of gyration: 12.93 Å; chains: 1; bounding box: 29×31×28 Å